Protein AF-A0A0F9IEY5-F1 (afdb_monomer_lite)

Sequence (69 aa):
MSLERFASLLQAASEAYDDGRDPFSNEWLVEHNVTSDECIQLSGLIASAIDLFLLNFHRAGIKVESPNK

pLDDT: mean 88.91, std 12.54, range [42.69, 97.56]

Radius of gyration: 14.17 Å; chains: 1; bounding box: 32×22×35 Å

Secondary structure (DSSP, 8-state):
--HHHHHHHHHHHHHHHHTT--TTSHHHHHHTT--HHHHHHHHHHHHHHHHHHHHHHHHTT---PPP--

Foldseek 3Di:
DDPVLLVVLLVVCVVCVVVVHHCPDPVNCVVSVPDPVSVVVNVVVVVVVVVVVVVVCVVVVHDDDDDDD

Organism: NCBI:txid412755

Structure (mmCIF, N/CA/C/O backbone):
data_AF-A0A0F9IEY5-F1
#
_entry.id   AF-A0A0F9IEY5-F1
#
loop_
_atom_site.group_PDB
_atom_site.id
_atom_site.type_symbol
_atom_site.label_atom_id
_atom_site.label_alt_id
_atom_site.label_comp_id
_atom_site.label_asym_id
_atom_site.label_entity_id
_atom_site.label_seq_id
_atom_site.pdbx_PDB_ins_code
_atom_site.Cartn_x
_atom_site.Cartn_y
_atom_site.Cartn_z
_atom_site.occupancy
_atom_site.B_iso_or_equiv
_atom_site.auth_seq_id
_atom_site.auth_comp_id
_atom_site.auth_asym_id
_atom_site.auth_atom_id
_atom_site.pdbx_PDB_model_num
ATOM 1 N N . MET A 1 1 ? 5.906 8.124 9.695 1.00 85.69 1 MET A N 1
ATOM 2 C CA . MET A 1 1 ? 5.289 6.857 10.151 1.00 85.69 1 MET A CA 1
ATOM 3 C C . MET A 1 1 ? 6.329 6.027 10.903 1.00 85.69 1 MET A C 1
ATOM 5 O O . MET A 1 1 ? 7.509 6.182 10.608 1.00 85.69 1 MET A O 1
ATOM 9 N N . SER A 1 2 ? 5.942 5.209 11.892 1.00 93.06 2 SER A N 1
ATOM 10 C CA . SER A 1 2 ? 6.886 4.287 12.553 1.00 93.06 2 SER A CA 1
ATOM 11 C C . SER A 1 2 ? 7.234 3.108 11.636 1.00 93.06 2 SER A C 1
ATOM 13 O O . SER A 1 2 ? 6.452 2.763 10.752 1.00 93.06 2 SER A O 1
ATOM 15 N N . LEU A 1 3 ? 8.389 2.469 11.849 1.00 91.75 3 LEU A N 1
ATOM 16 C CA . LEU A 1 3 ? 8.810 1.324 11.032 1.00 91.75 3 LEU A CA 1
ATOM 17 C C . LEU A 1 3 ? 7.824 0.149 11.127 1.00 91.75 3 LEU A C 1
ATOM 19 O O . LEU A 1 3 ? 7.513 -0.471 10.118 1.00 91.75 3 LEU A O 1
ATOM 23 N N . GLU A 1 4 ? 7.296 -0.121 12.322 1.00 96.38 4 GLU A N 1
ATOM 24 C CA . GLU A 1 4 ? 6.308 -1.186 12.545 1.00 96.38 4 GLU A CA 1
ATOM 25 C C . GLU A 1 4 ? 4.996 -0.910 11.810 1.00 96.38 4 GLU A C 1
ATOM 27 O O . GLU A 1 4 ? 4.479 -1.783 11.113 1.00 96.38 4 GLU A O 1
ATOM 32 N N . ARG A 1 5 ? 4.481 0.324 11.906 1.00 96.25 5 ARG A N 1
ATOM 33 C CA . ARG A 1 5 ? 3.266 0.729 11.191 1.00 96.25 5 ARG A CA 1
ATOM 34 C C . ARG A 1 5 ? 3.465 0.632 9.684 1.00 96.25 5 ARG A C 1
ATOM 36 O O . ARG A 1 5 ? 2.584 0.155 8.979 1.00 96.25 5 ARG A O 1
ATOM 43 N N . PHE A 1 6 ? 4.640 1.030 9.212 1.00 93.62 6 PHE A N 1
ATOM 44 C CA . PHE A 1 6 ? 4.983 0.942 7.804 1.00 93.62 6 PHE A CA 1
ATOM 45 C C . PHE A 1 6 ? 5.037 -0.499 7.301 1.00 93.62 6 PHE A C 1
ATOM 47 O O . PHE A 1 6 ? 4.402 -0.815 6.300 1.00 93.62 6 PHE A O 1
ATOM 54 N N . ALA A 1 7 ? 5.750 -1.376 8.0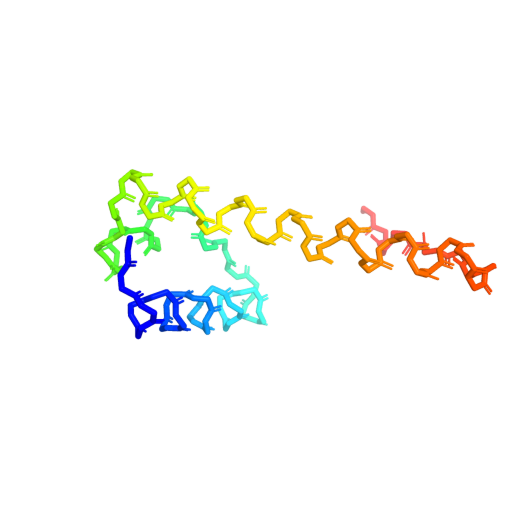09 1.00 94.12 7 ALA A N 1
ATOM 55 C CA . ALA A 1 7 ? 5.849 -2.786 7.652 1.00 94.12 7 ALA A CA 1
ATOM 56 C C . ALA A 1 7 ? 4.470 -3.462 7.644 1.00 94.12 7 ALA A C 1
ATOM 58 O O . ALA A 1 7 ? 4.165 -4.219 6.728 1.00 94.12 7 ALA A O 1
ATOM 59 N N . SER A 1 8 ? 3.617 -3.133 8.618 1.00 97.00 8 SER A N 1
ATOM 60 C CA . SER A 1 8 ? 2.241 -3.629 8.679 1.00 97.00 8 SER A CA 1
ATOM 61 C C . SER A 1 8 ? 1.403 -3.184 7.477 1.00 97.00 8 SER A C 1
ATOM 63 O O . SER A 1 8 ? 0.740 -4.021 6.871 1.00 97.00 8 SER A O 1
ATOM 65 N N . LEU A 1 9 ? 1.447 -1.901 7.101 1.00 97.12 9 LEU A N 1
ATOM 66 C CA . LEU A 1 9 ? 0.696 -1.402 5.944 1.00 97.12 9 LEU A CA 1
ATOM 67 C C . LEU A 1 9 ? 1.226 -1.957 4.620 1.00 97.12 9 LEU A C 1
ATOM 69 O O . LEU A 1 9 ? 0.436 -2.251 3.729 1.00 97.12 9 LEU A O 1
ATOM 73 N N . LEU A 1 10 ? 2.543 -2.129 4.491 1.00 95.75 10 LEU A N 1
ATOM 74 C CA . LEU A 1 10 ? 3.146 -2.719 3.298 1.00 95.75 10 LEU A CA 1
ATOM 75 C C . LEU A 1 10 ? 2.743 -4.188 3.130 1.00 95.75 10 LEU A C 1
ATOM 77 O O . LEU A 1 10 ? 2.392 -4.597 2.026 1.00 95.75 10 LEU A O 1
ATOM 81 N N . GLN A 1 11 ? 2.752 -4.959 4.220 1.00 96.12 11 GLN A N 1
ATOM 82 C CA . GLN A 1 11 ? 2.307 -6.351 4.217 1.00 96.12 11 GLN A CA 1
ATOM 83 C C . GLN A 1 11 ? 0.828 -6.454 3.821 1.00 96.12 11 GLN A C 1
ATOM 85 O O . GLN A 1 11 ? 0.494 -7.186 2.895 1.00 96.12 11 GLN A O 1
ATOM 90 N N . ALA A 1 12 ? -0.040 -5.657 4.449 1.00 97.19 12 ALA A N 1
ATOM 91 C CA . ALA A 1 12 ? -1.469 -5.655 4.142 1.00 97.19 12 ALA A CA 1
ATOM 92 C C . ALA A 1 12 ? -1.760 -5.205 2.696 1.00 97.19 12 ALA A C 1
ATOM 94 O O . ALA A 1 12 ? -2.667 -5.725 2.050 1.00 97.19 12 ALA A O 1
ATOM 95 N N . ALA A 1 13 ? -0.986 -4.252 2.163 1.00 96.31 13 ALA A N 1
ATOM 96 C CA . ALA A 1 13 ? -1.115 -3.826 0.773 1.00 96.31 13 ALA A CA 1
ATOM 97 C C . ALA A 1 13 ? -0.685 -4.926 -0.209 1.00 96.31 13 ALA A C 1
ATOM 99 O O . ALA A 1 13 ? -1.320 -5.095 -1.247 1.00 96.31 13 ALA A O 1
ATOM 100 N N . SER A 1 14 ? 0.363 -5.688 0.122 1.00 94.81 14 SER A N 1
ATOM 101 C CA . SER A 1 14 ? 0.772 -6.861 -0.660 1.00 94.81 14 SER A CA 1
ATOM 102 C C . SER A 1 14 ? -0.335 -7.914 -0.698 1.00 94.81 14 SER A C 1
ATOM 104 O O . SER A 1 14 ? -0.689 -8.380 -1.774 1.00 94.81 14 SER A O 1
ATOM 106 N N . GLU A 1 15 ? -0.917 -8.237 0.458 1.00 96.88 15 GLU A N 1
ATOM 107 C CA . GLU A 1 15 ? -2.023 -9.198 0.563 1.00 96.88 15 GLU A CA 1
ATOM 108 C C . GLU A 1 15 ? -3.256 -8.728 -0.219 1.00 96.88 15 GLU A C 1
ATOM 110 O O . GLU A 1 15 ? -3.890 -9.516 -0.914 1.00 96.88 15 GLU A O 1
ATOM 115 N N . ALA A 1 16 ? -3.561 -7.426 -0.186 1.00 96.50 16 ALA A N 1
ATOM 116 C CA . ALA A 1 16 ? -4.636 -6.861 -0.995 1.00 96.50 16 ALA A CA 1
ATOM 117 C C . ALA A 1 16 ? -4.397 -7.075 -2.497 1.00 96.50 16 ALA A C 1
ATOM 119 O O . ALA A 1 16 ? -5.319 -7.490 -3.195 1.00 96.50 16 ALA A O 1
ATOM 120 N N . TYR A 1 17 ? -3.175 -6.851 -2.991 1.00 93.88 17 TYR A N 1
ATOM 121 C CA . TYR A 1 17 ? -2.848 -7.117 -4.393 1.00 93.88 17 TYR A CA 1
ATOM 122 C C . TYR A 1 17 ? -2.952 -8.599 -4.758 1.00 93.88 17 TYR A C 1
ATOM 124 O O . TYR A 1 17 ? -3.482 -8.909 -5.826 1.00 93.88 17 TYR A O 1
ATOM 132 N N . ASP A 1 18 ? -2.495 -9.501 -3.885 1.00 95.44 18 ASP A N 1
ATOM 133 C CA . ASP A 1 18 ? -2.613 -10.951 -4.089 1.00 95.44 18 ASP A CA 1
ATOM 134 C C . ASP A 1 18 ? -4.087 -11.394 -4.165 1.00 95.44 18 ASP A C 1
ATOM 136 O O . ASP A 1 18 ? -4.440 -12.263 -4.966 1.00 95.44 18 ASP A O 1
ATOM 140 N N . ASP A 1 19 ? -4.967 -10.732 -3.409 1.00 96.00 19 ASP A N 1
ATOM 141 C CA . ASP A 1 19 ? -6.423 -10.916 -3.448 1.00 96.00 19 ASP A CA 1
ATOM 142 C C . ASP A 1 19 ? -7.109 -10.210 -4.640 1.00 96.00 19 ASP A C 1
ATOM 144 O O . ASP A 1 19 ? -8.332 -10.290 -4.795 1.00 96.00 19 ASP A O 1
ATOM 148 N N . GLY A 1 20 ? -6.368 -9.467 -5.470 1.00 95.00 20 GLY A N 1
ATOM 149 C CA . GLY A 1 20 ? -6.920 -8.656 -6.562 1.00 95.00 20 GLY A CA 1
ATOM 150 C C . GLY A 1 20 ? -7.694 -7.412 -6.102 1.00 95.00 20 GLY A C 1
ATOM 151 O O . GLY A 1 20 ? -8.495 -6.864 -6.862 1.00 95.00 20 GLY A O 1
ATOM 152 N N . ARG A 1 21 ? -7.478 -6.962 -4.862 1.00 96.06 21 ARG A N 1
ATOM 153 C CA . ARG A 1 21 ? -8.028 -5.726 -4.291 1.00 96.06 21 ARG A CA 1
ATOM 154 C C . ARG A 1 21 ? -7.040 -4.569 -4.453 1.00 96.06 21 ARG A C 1
ATOM 156 O O . ARG A 1 21 ? -5.829 -4.756 -4.461 1.00 96.06 21 ARG A O 1
ATOM 163 N N . ASP A 1 22 ? -7.569 -3.351 -4.557 1.00 94.94 22 ASP A N 1
ATOM 164 C CA . ASP A 1 22 ? -6.763 -2.128 -4.634 1.00 94.94 22 ASP A CA 1
ATOM 165 C C . ASP A 1 22 ? -6.482 -1.570 -3.219 1.00 94.94 22 ASP A C 1
ATOM 167 O O . ASP A 1 22 ? -7.422 -1.089 -2.568 1.00 94.94 22 ASP A O 1
ATO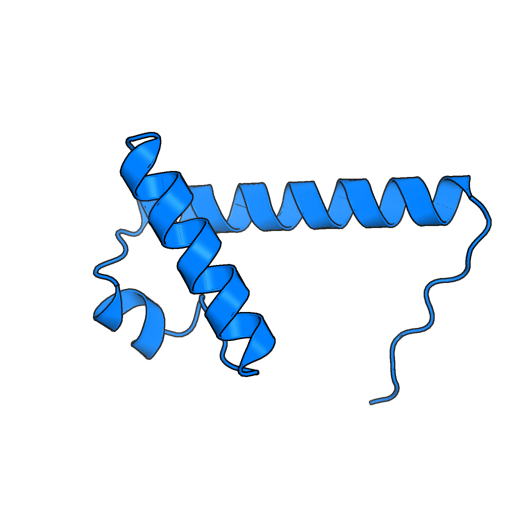M 171 N N . PRO A 1 23 ? -5.220 -1.578 -2.734 1.00 95.81 23 PRO A N 1
ATOM 172 C CA . PRO A 1 23 ? -4.852 -1.024 -1.429 1.00 95.81 23 PRO A CA 1
ATOM 173 C C . PRO A 1 23 ? -4.857 0.512 -1.384 1.00 95.81 23 PRO A C 1
ATOM 175 O O . PRO A 1 23 ? -4.573 1.109 -0.350 1.00 95.81 23 PRO A O 1
ATOM 178 N N . PHE A 1 24 ? -5.187 1.180 -2.488 1.00 95.88 24 PHE A N 1
ATOM 179 C CA . PHE A 1 24 ? -5.428 2.621 -2.534 1.00 95.88 24 PHE A CA 1
ATOM 180 C C . PHE A 1 24 ? -6.908 2.966 -2.737 1.00 95.88 24 PHE A C 1
ATOM 182 O O . PHE A 1 24 ? -7.263 4.143 -2.840 1.00 95.88 24 PHE A O 1
ATOM 189 N N . SER A 1 25 ? -7.790 1.961 -2.729 1.00 96.50 25 SER A N 1
ATOM 190 C CA . SER A 1 25 ? -9.231 2.186 -2.702 1.00 96.50 25 SER A CA 1
ATOM 191 C C . SER A 1 25 ? -9.661 2.844 -1.390 1.00 96.50 25 SER A C 1
ATOM 193 O O . SER A 1 25 ? -9.108 2.586 -0.320 1.00 96.50 25 SER A O 1
ATOM 195 N N . ASN A 1 26 ? -10.697 3.683 -1.456 1.00 96.31 26 ASN A N 1
ATOM 196 C CA . ASN A 1 26 ? -11.222 4.359 -0.268 1.00 96.31 26 ASN A CA 1
ATOM 197 C C . ASN A 1 26 ? -11.655 3.363 0.826 1.00 96.31 26 ASN A C 1
ATOM 199 O O . ASN A 1 26 ? -11.462 3.624 2.008 1.00 96.31 26 ASN A O 1
ATOM 203 N N . GLU A 1 27 ? -12.211 2.215 0.434 1.00 97.06 27 GLU A N 1
ATOM 204 C CA . GLU A 1 27 ? -12.623 1.155 1.358 1.00 97.06 27 GLU A CA 1
ATOM 205 C C . GLU A 1 27 ? -11.431 0.591 2.141 1.00 97.06 27 GLU A C 1
ATOM 207 O O . GLU A 1 27 ? -11.460 0.581 3.371 1.00 97.06 27 GLU A O 1
ATOM 212 N N . TRP A 1 28 ? -10.349 0.226 1.448 1.00 97.50 28 TRP A N 1
ATOM 213 C CA . TRP A 1 28 ? -9.154 -0.331 2.082 1.00 97.50 28 TRP A CA 1
ATOM 214 C C . TRP A 1 28 ? -8.448 0.684 2.990 1.00 97.50 28 TRP A C 1
ATOM 216 O O . TRP A 1 28 ? -8.038 0.352 4.105 1.00 97.50 28 TRP A O 1
ATOM 226 N N . LEU A 1 29 ? -8.343 1.941 2.539 1.00 97.56 29 LEU A N 1
ATOM 227 C CA . LEU A 1 29 ? -7.723 3.022 3.311 1.00 97.56 29 LEU A CA 1
ATOM 228 C C . LEU A 1 29 ? -8.472 3.279 4.626 1.00 97.56 29 LEU A C 1
ATOM 230 O O . LEU A 1 29 ? -7.838 3.496 5.660 1.00 97.56 29 LEU A O 1
ATOM 234 N N . VAL A 1 30 ? -9.808 3.224 4.601 1.00 97.12 30 VAL A N 1
ATOM 235 C CA . VAL A 1 30 ? -10.646 3.358 5.801 1.00 97.12 30 VAL A CA 1
ATOM 236 C C . VAL A 1 30 ? -10.512 2.134 6.709 1.00 97.12 30 VAL A C 1
ATOM 238 O O . VAL A 1 30 ? -10.313 2.309 7.910 1.00 97.12 30 VAL A O 1
ATOM 241 N N . GLU A 1 31 ? -10.565 0.917 6.158 1.00 97.19 31 GLU A N 1
ATOM 242 C CA . GLU A 1 31 ? -10.403 -0.344 6.904 1.00 97.19 31 GLU A CA 1
ATOM 243 C C . GLU A 1 31 ? -9.103 -0.360 7.722 1.00 97.19 31 GLU A C 1
ATOM 245 O O . GLU A 1 31 ? -9.095 -0.724 8.899 1.00 97.19 31 GLU A O 1
ATOM 250 N N . HIS A 1 32 ? -8.011 0.112 7.122 1.00 97.31 32 HIS A N 1
ATOM 251 C CA . HIS A 1 32 ? -6.683 0.110 7.735 1.00 97.31 32 HIS A CA 1
ATOM 252 C C . HIS A 1 32 ? -6.357 1.407 8.488 1.00 97.31 32 HIS A C 1
ATOM 254 O O . HIS A 1 32 ? -5.247 1.547 9.019 1.00 97.31 32 HIS A O 1
ATOM 260 N N . ASN A 1 33 ? -7.313 2.341 8.567 1.00 97.38 33 ASN A N 1
ATOM 261 C CA . ASN A 1 33 ? -7.171 3.661 9.182 1.00 97.38 33 ASN A CA 1
ATOM 262 C C . ASN A 1 33 ? -5.910 4.400 8.695 1.00 97.38 33 ASN A C 1
ATOM 264 O O . ASN A 1 33 ? -5.074 4.841 9.488 1.00 97.38 33 ASN A O 1
ATOM 268 N N . VAL A 1 34 ? -5.724 4.441 7.376 1.00 97.56 34 VAL A N 1
ATOM 269 C CA . VAL A 1 34 ? -4.550 5.034 6.732 1.00 97.56 34 VAL A CA 1
ATOM 270 C C . VAL A 1 34 ? -4.731 6.538 6.638 1.00 97.56 34 VAL A C 1
ATOM 272 O O . VAL A 1 34 ? -5.690 7.041 6.056 1.00 97.56 34 VAL A O 1
ATOM 275 N N . THR A 1 35 ? -3.784 7.276 7.200 1.00 97.19 35 THR A N 1
ATOM 276 C CA . THR A 1 35 ? -3.751 8.734 7.077 1.00 97.19 35 THR A CA 1
ATOM 277 C C . THR A 1 35 ? -3.232 9.160 5.702 1.00 97.19 35 THR A C 1
ATOM 279 O O . THR A 1 35 ? -2.508 8.420 5.033 1.00 97.19 35 THR A O 1
ATOM 282 N N . SER A 1 36 ? -3.535 10.392 5.282 1.00 95.31 36 SER A N 1
ATOM 283 C CA . SER A 1 36 ? -3.032 10.937 4.013 1.00 95.31 36 SER A CA 1
ATOM 284 C C . SER A 1 36 ? -1.502 10.877 3.911 1.00 95.31 36 SER A C 1
ATOM 286 O O . SER A 1 36 ? -0.968 10.509 2.867 1.00 95.31 36 SER A O 1
ATOM 288 N N . ASP A 1 37 ? -0.793 11.167 5.005 1.00 96.50 37 ASP A N 1
ATOM 289 C CA . ASP A 1 37 ? 0.673 11.122 5.045 1.00 96.50 37 ASP A CA 1
ATOM 290 C C . ASP A 1 37 ? 1.211 9.696 4.878 1.00 96.50 37 ASP A C 1
ATOM 292 O O . ASP A 1 37 ? 2.226 9.488 4.209 1.00 96.50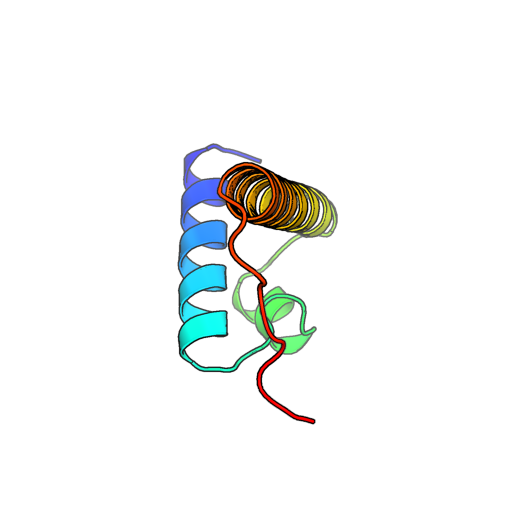 37 ASP A O 1
ATOM 296 N N . GLU A 1 38 ? 0.552 8.708 5.488 1.00 96.94 38 GLU A N 1
ATOM 297 C CA . GLU A 1 38 ? 0.901 7.294 5.329 1.00 96.94 38 GLU A CA 1
ATOM 298 C C . GLU A 1 38 ? 0.632 6.815 3.902 1.00 96.94 38 GLU A C 1
ATOM 300 O O . GLU A 1 38 ? 1.471 6.118 3.339 1.00 96.94 38 GLU A O 1
ATOM 305 N N . CYS A 1 39 ? -0.474 7.242 3.288 1.00 95.94 39 CYS A N 1
ATOM 306 C CA . CYS A 1 39 ? -0.807 6.916 1.901 1.00 95.94 39 CYS A CA 1
ATOM 307 C C . CYS A 1 39 ? 0.254 7.447 0.917 1.00 95.94 39 CYS A C 1
ATOM 309 O O . CYS A 1 39 ? 0.724 6.720 0.037 1.00 95.94 39 CYS A O 1
ATOM 311 N N . ILE A 1 40 ? 0.712 8.689 1.107 1.00 95.31 40 ILE A N 1
ATOM 312 C CA . ILE A 1 40 ? 1.791 9.283 0.299 1.00 95.31 40 ILE A CA 1
ATOM 313 C C . ILE A 1 40 ? 3.109 8.514 0.491 1.00 95.31 40 ILE A C 1
ATOM 315 O O . ILE A 1 40 ? 3.791 8.195 -0.482 1.00 95.31 40 ILE A O 1
ATOM 319 N N . GLN A 1 41 ? 3.468 8.177 1.733 1.00 94.81 41 GLN A N 1
ATOM 320 C CA . GLN A 1 41 ? 4.681 7.400 2.020 1.00 94.81 41 GLN A CA 1
ATOM 321 C C . GLN A 1 41 ? 4.625 5.990 1.411 1.00 94.81 41 GLN A C 1
ATOM 323 O O . GLN A 1 41 ? 5.603 5.536 0.815 1.00 94.81 41 GLN A O 1
ATOM 328 N N . LEU A 1 42 ? 3.487 5.305 1.544 1.00 94.88 42 LEU A N 1
ATOM 329 C CA . LEU A 1 42 ? 3.282 3.945 1.049 1.00 94.88 42 LEU A CA 1
ATOM 330 C C . LEU A 1 42 ? 3.329 3.894 -0.483 1.00 94.88 42 LEU A C 1
ATOM 332 O O . LEU A 1 42 ? 4.062 3.082 -1.048 1.00 94.88 42 LEU A O 1
ATOM 336 N N . SER A 1 43 ? 2.612 4.801 -1.154 1.00 94.62 43 SER A N 1
ATOM 337 C CA . SER A 1 43 ? 2.606 4.894 -2.621 1.00 94.62 43 SER A CA 1
ATOM 338 C C . SER A 1 43 ? 3.991 5.194 -3.197 1.00 94.62 43 SER A C 1
ATOM 340 O O . SER A 1 43 ? 4.402 4.546 -4.160 1.00 94.62 43 SER A O 1
ATOM 342 N N . GLY A 1 44 ? 4.754 6.101 -2.578 1.00 94.00 44 GLY A N 1
ATOM 343 C CA . GLY A 1 44 ? 6.110 6.421 -3.023 1.00 94.00 44 GLY A CA 1
ATOM 344 C C . GLY A 1 44 ? 7.071 5.229 -2.954 1.00 94.00 44 GLY A C 1
ATOM 345 O O . GLY A 1 44 ? 7.885 5.033 -3.861 1.00 94.00 44 GLY A O 1
ATOM 346 N N . LEU A 1 45 ? 6.968 4.397 -1.912 1.00 89.00 45 LEU A N 1
ATOM 347 C CA . LEU A 1 45 ? 7.826 3.218 -1.789 1.00 89.00 45 LEU A CA 1
ATOM 348 C C . LEU A 1 45 ? 7.433 2.114 -2.775 1.00 89.00 45 LEU A C 1
ATOM 350 O O . LEU A 1 45 ? 8.313 1.531 -3.404 1.00 89.00 45 LEU A O 1
ATOM 354 N N . ILE A 1 46 ? 6.133 1.853 -2.941 1.00 91.88 46 ILE A N 1
ATOM 355 C CA . ILE A 1 46 ? 5.646 0.874 -3.921 1.00 91.88 46 ILE A CA 1
ATOM 356 C C . ILE A 1 46 ? 6.093 1.278 -5.331 1.00 91.88 46 ILE A C 1
ATOM 358 O O . ILE A 1 46 ? 6.651 0.450 -6.049 1.00 91.88 46 ILE A O 1
ATOM 362 N N . ALA A 1 47 ? 5.956 2.558 -5.692 1.00 92.12 47 ALA A N 1
ATOM 363 C CA . ALA A 1 47 ? 6.465 3.080 -6.959 1.00 92.12 47 ALA A CA 1
ATOM 364 C C . ALA A 1 47 ? 7.979 2.848 -7.109 1.00 92.12 47 ALA A C 1
ATOM 366 O O . ALA A 1 47 ? 8.422 2.301 -8.115 1.00 92.12 47 ALA A O 1
ATOM 367 N N . SER A 1 48 ? 8.766 3.160 -6.075 1.00 92.06 48 SER A N 1
ATOM 368 C CA . SER A 1 48 ? 10.222 2.950 -6.090 1.00 92.06 48 SER A CA 1
ATOM 369 C C . SER A 1 48 ? 10.610 1.472 -6.246 1.00 92.06 48 SER A C 1
ATOM 371 O O . SER A 1 48 ? 11.580 1.149 -6.933 1.00 92.06 48 SER A O 1
ATOM 373 N N . ALA A 1 49 ? 9.867 0.560 -5.612 1.00 88.38 49 ALA A N 1
ATOM 374 C CA . ALA A 1 49 ? 10.097 -0.878 -5.717 1.00 88.38 49 ALA A CA 1
ATOM 375 C C . ALA A 1 49 ? 9.793 -1.397 -7.131 1.00 88.38 49 ALA A C 1
ATOM 377 O O . ALA A 1 49 ? 10.576 -2.174 -7.684 1.00 88.38 49 ALA A O 1
ATOM 378 N N . ILE A 1 50 ? 8.698 -0.925 -7.734 1.00 88.12 50 ILE A N 1
ATOM 379 C CA . ILE A 1 50 ? 8.332 -1.235 -9.119 1.00 88.12 50 ILE A CA 1
ATOM 380 C C . ILE A 1 50 ? 9.392 -0.693 -10.082 1.00 88.12 50 ILE A C 1
ATOM 382 O O . ILE A 1 50 ? 9.866 -1.435 -10.939 1.00 88.12 50 ILE A O 1
ATOM 386 N N . ASP A 1 51 ? 9.827 0.556 -9.914 1.00 90.25 51 ASP A N 1
ATOM 387 C CA . ASP A 1 51 ? 10.869 1.154 -10.753 1.00 90.25 51 ASP A CA 1
ATOM 388 C C . ASP A 1 51 ? 12.170 0.348 -10.690 1.00 90.25 51 ASP A C 1
ATOM 390 O O . ASP A 1 51 ? 12.769 0.039 -11.723 1.00 90.25 51 ASP A O 1
ATOM 394 N N . LEU A 1 52 ? 12.596 -0.059 -9.490 1.00 88.31 52 LEU A N 1
ATOM 395 C CA . LEU A 1 52 ? 13.786 -0.889 -9.315 1.00 88.31 52 LEU A CA 1
ATOM 396 C C . LEU A 1 52 ? 13.638 -2.250 -10.007 1.00 88.31 52 LEU A C 1
ATOM 398 O O . LEU A 1 52 ? 14.570 -2.712 -10.671 1.00 88.31 52 LEU A O 1
ATOM 402 N N . PHE A 1 53 ? 12.478 -2.890 -9.863 1.00 86.88 53 PHE A N 1
ATOM 403 C CA . PHE A 1 53 ? 12.169 -4.142 -10.544 1.00 86.88 53 PHE A CA 1
ATOM 404 C C . PHE A 1 53 ? 12.264 -3.970 -12.066 1.00 86.88 53 PHE A C 1
ATOM 406 O O . PHE A 1 53 ? 13.033 -4.675 -12.719 1.00 86.88 53 PHE A O 1
ATOM 413 N N . LEU A 1 54 ? 11.576 -2.977 -12.631 1.00 85.69 54 LEU A N 1
ATOM 414 C CA . LEU A 1 54 ? 11.560 -2.716 -14.072 1.00 85.69 54 LEU A CA 1
ATOM 415 C C . LEU A 1 54 ? 12.953 -2.379 -14.621 1.00 85.69 54 LEU A C 1
ATOM 417 O O . LEU A 1 54 ? 13.344 -2.894 -15.672 1.00 85.69 54 LEU A O 1
ATOM 421 N N . LEU A 1 55 ? 13.738 -1.576 -13.898 1.00 86.06 55 LEU A N 1
ATOM 422 C CA . LEU A 1 55 ? 15.122 -1.257 -14.262 1.00 86.06 55 LEU A CA 1
ATOM 423 C C . LEU A 1 55 ? 16.002 -2.509 -14.315 1.00 86.06 55 LEU A C 1
ATOM 425 O O . LEU A 1 55 ? 16.814 -2.658 -15.233 1.00 86.06 55 LEU A O 1
ATOM 429 N N . ASN A 1 56 ? 15.845 -3.420 -13.354 1.00 83.56 56 ASN A N 1
ATOM 430 C CA . ASN A 1 56 ? 16.604 -4.667 -13.324 1.00 83.56 56 ASN A CA 1
ATOM 431 C C . ASN A 1 56 ? 16.194 -5.618 -14.457 1.00 83.56 56 ASN A C 1
ATOM 433 O O . ASN A 1 56 ? 17.068 -6.214 -15.087 1.00 83.56 56 ASN A O 1
ATOM 437 N N . PHE A 1 57 ? 14.903 -5.705 -14.787 1.00 78.94 57 PHE A N 1
ATOM 438 C CA . PHE A 1 57 ? 14.424 -6.488 -15.933 1.00 78.94 57 PHE A CA 1
ATOM 439 C C . PHE A 1 57 ? 14.946 -5.941 -17.263 1.00 78.94 57 PHE A C 1
ATOM 441 O O . PHE A 1 57 ? 15.435 -6.705 -18.098 1.00 78.94 57 PHE A O 1
ATOM 448 N N . HIS A 1 58 ? 14.927 -4.616 -17.428 1.00 76.56 58 HIS A N 1
ATOM 449 C CA . HIS A 1 58 ? 15.482 -3.966 -18.610 1.00 76.56 58 HIS A CA 1
ATOM 450 C C . HIS A 1 58 ? 16.982 -4.257 -18.765 1.00 76.56 58 HIS A C 1
ATOM 452 O O . HIS A 1 58 ? 17.434 -4.630 -19.847 1.00 76.56 58 HIS A O 1
ATOM 458 N N . ARG A 1 59 ? 17.753 -4.163 -17.672 1.00 78.19 59 ARG A N 1
ATOM 459 C CA . ARG A 1 59 ? 19.187 -4.503 -17.659 1.00 78.19 59 ARG A CA 1
ATOM 460 C C . ARG A 1 59 ? 19.462 -5.971 -17.980 1.00 78.19 59 ARG A C 1
ATOM 462 O O . ARG A 1 59 ? 20.481 -6.264 -18.595 1.00 78.19 59 ARG A O 1
ATOM 469 N N . ALA A 1 60 ? 18.568 -6.876 -17.591 1.00 81.00 60 ALA A N 1
ATOM 470 C CA . ALA A 1 60 ? 18.671 -8.300 -17.895 1.00 81.00 60 ALA A CA 1
ATOM 471 C C . ALA A 1 60 ? 18.289 -8.651 -19.349 1.00 81.00 60 ALA A C 1
ATOM 473 O O . ALA A 1 60 ? 18.385 -9.812 -19.738 1.00 81.00 60 ALA A O 1
ATOM 474 N N . GLY A 1 61 ? 17.842 -7.678 -20.156 1.00 76.38 61 GLY A N 1
ATOM 475 C CA . GLY A 1 61 ? 17.368 -7.915 -21.523 1.00 76.38 61 GLY A CA 1
ATOM 476 C C . GLY A 1 61 ? 16.036 -8.672 -21.591 1.00 76.38 61 GLY A C 1
ATOM 477 O O . GLY A 1 61 ? 15.659 -9.153 -22.660 1.00 76.38 61 GLY A O 1
ATOM 478 N N . ILE A 1 62 ? 15.319 -8.784 -20.468 1.00 73.75 62 ILE A N 1
ATOM 479 C CA . ILE A 1 62 ? 14.035 -9.480 -20.378 1.00 73.75 62 ILE A CA 1
ATOM 480 C C . ILE A 1 62 ? 12.933 -8.494 -20.770 1.00 73.75 62 ILE A C 1
ATOM 482 O O . ILE A 1 62 ? 12.745 -7.463 -20.122 1.00 73.75 62 ILE A O 1
ATOM 486 N N . LYS A 1 63 ? 12.184 -8.804 -21.833 1.00 70.44 63 LYS A N 1
ATOM 487 C CA . LYS A 1 63 ? 10.975 -8.049 -22.180 1.00 70.44 63 LYS A CA 1
ATOM 488 C C . LYS A 1 63 ? 9.868 -8.409 -21.194 1.00 70.44 63 LYS A C 1
ATOM 490 O O . LYS A 1 63 ? 9.428 -9.552 -21.154 1.00 70.44 63 LYS A O 1
ATOM 495 N N . VAL A 1 64 ? 9.424 -7.428 -20.417 1.00 65.56 64 VAL A N 1
ATOM 496 C CA . VAL A 1 64 ? 8.209 -7.547 -19.608 1.00 65.56 64 VAL A CA 1
ATOM 497 C C . VAL A 1 64 ? 7.026 -7.355 -20.554 1.00 65.56 64 VAL A C 1
ATOM 499 O O . VAL A 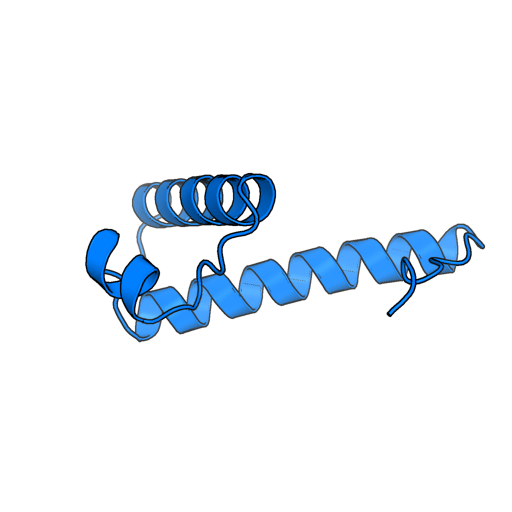1 64 ? 6.753 -6.238 -20.991 1.00 65.56 64 VAL A O 1
ATOM 502 N N . GLU A 1 65 ? 6.368 -8.444 -20.940 1.00 66.62 65 GLU A N 1
ATOM 503 C CA . GLU A 1 65 ? 5.102 -8.367 -21.669 1.00 66.62 65 GLU A CA 1
ATOM 504 C C . GLU A 1 65 ? 3.976 -8.085 -20.670 1.00 66.62 65 GLU A C 1
ATOM 506 O O . GLU A 1 65 ? 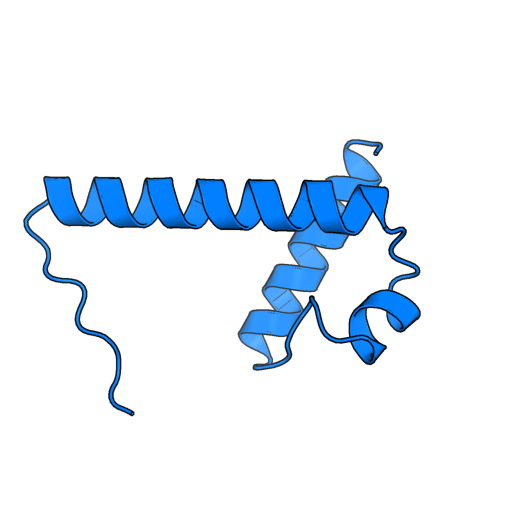3.856 -8.763 -19.650 1.00 66.62 65 GLU A O 1
ATOM 511 N N . SER A 1 66 ? 3.162 -7.057 -20.935 1.00 52.94 66 SER A N 1
ATOM 512 C CA . SER A 1 66 ? 1.929 -6.844 -20.171 1.00 52.94 66 SER A CA 1
ATOM 513 C C . SER A 1 66 ? 0.993 -8.028 -20.424 1.00 52.94 66 SER A C 1
ATOM 515 O O . SER A 1 66 ? 0.706 -8.302 -21.594 1.00 52.94 66 SER A O 1
ATOM 517 N N . PRO A 1 67 ? 0.496 -8.719 -19.382 1.00 50.81 67 PRO A N 1
ATOM 518 C CA . PRO A 1 67 ? -0.568 -9.690 -19.575 1.00 50.81 67 PRO A CA 1
ATOM 519 C C . PRO A 1 67 ? -1.782 -8.939 -20.141 1.00 50.81 67 PRO A C 1
ATOM 521 O O . PRO A 1 67 ? -2.139 -7.867 -19.657 1.00 50.81 67 PRO A O 1
ATOM 524 N N . ASN A 1 68 ? -2.311 -9.455 -21.250 1.00 49.97 68 ASN A N 1
ATOM 525 C CA . ASN A 1 68 ? -3.262 -8.791 -22.144 1.00 49.97 68 ASN A CA 1
ATOM 526 C C . ASN A 1 68 ? -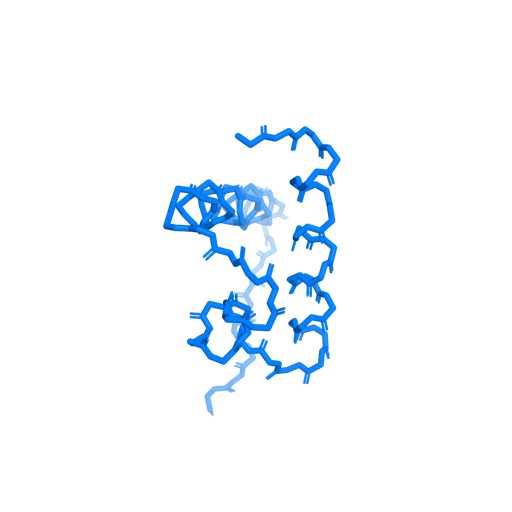4.429 -8.065 -21.442 1.00 49.97 68 ASN A C 1
ATOM 528 O O . ASN A 1 68 ? -4.969 -8.553 -20.451 1.00 49.97 68 ASN A O 1
ATOM 532 N N . LYS A 1 69 ? -4.817 -6.925 -22.035 1.00 42.69 69 LYS A N 1
ATOM 533 C CA . LYS A 1 69 ? -6.100 -6.233 -21.822 1.00 42.69 69 LYS A CA 1
ATOM 534 C C . LYS A 1 69 ? -7.286 -7.084 -22.266 1.00 42.69 69 LYS A C 1
ATOM 536 O O . LYS A 1 69 ? -7.124 -7.816 -23.270 1.00 42.69 69 LYS A O 1
#